Protein AF-A0A357T0G6-F1 (afdb_monomer_lite)

pLDDT: mean 80.97, std 6.98, range [58.78, 90.75]

Secondary structure (DSSP, 8-state):
-HHHHTT-S-TTS-HHHHHHHHHHHHHHHHHHHHHHSS--HHHHHHHHHHHHHHHHHH--

Sequence (60 aa):
KQGRTEGAIDPTIDLILISKMLTSISYSLTDFVYEDGKLDLDDMEIIDQMLYIIENGIKK

Radius of gyration: 13.56 Å; chains: 1; bounding box: 30×21×34 Å

Structure (mmCIF, N/CA/C/O backbone):
data_AF-A0A357T0G6-F1
#
_entry.id   AF-A0A357T0G6-F1
#
loop_
_atom_site.group_PDB
_atom_site.id
_atom_site.type_symbol
_atom_site.label_atom_id
_atom_site.label_alt_id
_atom_site.label_comp_id
_atom_site.label_asym_id
_atom_site.label_entity_id
_atom_site.label_seq_id
_atom_site.pdbx_PDB_ins_code
_atom_site.Cartn_x
_atom_site.Cartn_y
_atom_site.Cartn_z
_atom_site.occupancy
_atom_site.B_iso_or_equiv
_atom_site.auth_seq_id
_atom_site.auth_comp_id
_atom_site.auth_asym_id
_atom_site.auth_atom_id
_atom_site.pdbx_PDB_model_num
ATOM 1 N N . LYS A 1 1 ? 11.656 1.153 -8.188 1.00 58.78 1 LYS A N 1
ATOM 2 C CA . LYS A 1 1 ? 12.703 0.605 -9.096 1.00 58.78 1 LYS A CA 1
ATOM 3 C C . LYS A 1 1 ? 13.243 -0.737 -8.595 1.00 58.78 1 LYS A C 1
ATOM 5 O O . LYS A 1 1 ? 13.291 -1.656 -9.393 1.00 58.78 1 LYS A O 1
ATOM 10 N N . GLN A 1 2 ? 13.545 -0.874 -7.300 1.00 75.50 2 GLN A N 1
ATOM 11 C CA . GLN A 1 2 ? 14.084 -2.097 -6.689 1.00 75.50 2 GLN A CA 1
ATOM 12 C C . GLN A 1 2 ? 13.250 -3.376 -6.931 1.00 75.50 2 GLN A C 1
ATOM 14 O O . GLN A 1 2 ? 13.800 -4.350 -7.425 1.00 75.50 2 GLN A O 1
ATOM 19 N N . GLY A 1 3 ? 11.922 -3.346 -6.750 1.00 67.50 3 GLY A N 1
ATOM 20 C CA . GLY A 1 3 ? 11.079 -4.541 -6.958 1.00 67.50 3 GLY A CA 1
ATOM 21 C C . GLY A 1 3 ? 11.077 -5.117 -8.385 1.00 67.50 3 GLY A C 1
ATOM 22 O O . GLY A 1 3 ? 10.886 -6.314 -8.567 1.00 67.50 3 GLY A O 1
ATOM 23 N N . ARG A 1 4 ? 11.361 -4.300 -9.411 1.00 65.88 4 ARG A N 1
ATOM 24 C CA . ARG A 1 4 ? 11.555 -4.790 -10.789 1.00 65.88 4 ARG A CA 1
ATOM 25 C C . ARG A 1 4 ? 12.945 -5.402 -10.978 1.00 65.88 4 ARG A C 1
ATOM 27 O O . ARG A 1 4 ? 13.088 -6.370 -11.713 1.00 65.88 4 ARG A O 1
ATOM 34 N N . THR A 1 5 ? 13.957 -4.845 -10.315 1.00 71.25 5 THR A N 1
ATOM 35 C CA . THR A 1 5 ? 15.329 -5.375 -10.315 1.00 71.25 5 THR A CA 1
ATOM 36 C C . THR A 1 5 ? 15.405 -6.742 -9.635 1.00 71.25 5 THR A C 1
ATOM 38 O O . THR A 1 5 ? 16.138 -7.608 -10.092 1.00 71.25 5 THR A O 1
ATOM 41 N N . GLU A 1 6 ? 14.620 -6.949 -8.579 1.00 78.62 6 GLU A N 1
ATOM 42 C CA . GLU A 1 6 ? 14.562 -8.201 -7.811 1.00 78.62 6 GLU A CA 1
ATOM 43 C C . GLU A 1 6 ? 13.650 -9.265 -8.450 1.00 78.62 6 GLU A C 1
ATOM 45 O O . GLU A 1 6 ? 13.524 -10.365 -7.924 1.00 78.62 6 GLU A O 1
ATOM 50 N N . GLY A 1 7 ? 13.007 -8.958 -9.585 1.00 72.75 7 GLY A N 1
ATOM 51 C CA . GLY A 1 7 ? 12.083 -9.872 -10.266 1.00 72.75 7 GLY A CA 1
ATOM 52 C C . GLY A 1 7 ? 10.754 -10.098 -9.535 1.00 72.75 7 GLY A C 1
ATOM 53 O O . GLY A 1 7 ? 9.992 -10.973 -9.932 1.00 72.75 7 GLY A O 1
ATOM 54 N N . ALA A 1 8 ? 10.465 -9.312 -8.494 1.00 79.12 8 ALA A N 1
ATOM 55 C CA . ALA A 1 8 ? 9.263 -9.427 -7.668 1.00 79.12 8 ALA A CA 1
ATOM 56 C C . ALA A 1 8 ? 8.008 -8.805 -8.308 1.00 79.12 8 ALA A C 1
ATOM 58 O O . ALA A 1 8 ? 6.901 -9.034 -7.831 1.00 79.12 8 ALA A O 1
ATOM 59 N N . ILE A 1 9 ? 8.178 -7.999 -9.359 1.00 80.31 9 ILE A N 1
ATOM 60 C CA . ILE A 1 9 ? 7.104 -7.309 -10.084 1.00 80.31 9 ILE A CA 1
ATOM 61 C C . ILE A 1 9 ? 7.114 -7.784 -11.535 1.00 80.31 9 ILE A C 1
ATOM 63 O O . ILE A 1 9 ? 8.187 -7.831 -12.149 1.00 80.31 9 ILE A O 1
ATOM 67 N N . ASP A 1 10 ? 5.938 -8.081 -12.093 1.00 80.69 10 ASP A N 1
ATOM 68 C CA . ASP A 1 10 ? 5.806 -8.425 -13.509 1.00 80.69 10 ASP A CA 1
ATOM 69 C C . ASP A 1 10 ? 6.433 -7.315 -14.391 1.00 80.69 10 ASP A C 1
ATOM 71 O O . ASP A 1 10 ? 6.092 -6.134 -14.266 1.00 80.69 10 ASP A O 1
ATOM 75 N N . PRO A 1 11 ? 7.379 -7.644 -15.290 1.00 80.25 11 PRO A N 1
ATOM 76 C CA . PRO A 1 11 ? 8.069 -6.651 -16.110 1.00 80.25 11 PRO A CA 1
ATOM 77 C C . PRO A 1 11 ? 7.171 -5.933 -17.134 1.00 80.25 11 PRO A C 1
ATOM 79 O O . PRO A 1 11 ? 7.607 -4.915 -17.682 1.00 80.25 11 PRO A O 1
ATOM 82 N N . THR A 1 12 ? 5.970 -6.451 -17.405 1.00 85.94 12 THR A N 1
ATOM 83 C CA . THR A 1 12 ? 4.968 -5.877 -18.319 1.00 85.94 12 THR A CA 1
ATOM 84 C C . THR A 1 12 ? 4.099 -4.804 -17.663 1.00 85.94 12 THR A C 1
ATOM 86 O O . THR A 1 12 ? 3.429 -4.047 -18.364 1.00 85.94 12 THR A O 1
ATOM 89 N N . ILE A 1 13 ? 4.154 -4.678 -16.335 1.00 83.88 13 ILE A N 1
ATOM 90 C CA . ILE A 1 13 ? 3.380 -3.695 -15.581 1.00 83.88 13 ILE A CA 1
ATOM 91 C C . ILE A 1 13 ? 3.887 -2.265 -15.801 1.00 83.88 13 ILE A C 1
ATOM 93 O O . ILE A 1 13 ? 5.085 -1.968 -15.697 1.00 83.88 13 ILE A O 1
ATOM 97 N N . ASP A 1 14 ? 2.945 -1.341 -16.013 1.00 87.56 14 ASP A N 1
ATOM 98 C CA . ASP A 1 14 ? 3.207 0.095 -15.961 1.00 87.56 14 ASP A CA 1
ATOM 99 C C . ASP A 1 14 ? 3.405 0.544 -14.505 1.00 87.56 14 ASP A C 1
ATOM 101 O O . ASP A 1 14 ? 2.468 0.693 -13.716 1.00 87.56 14 ASP A O 1
ATOM 105 N N . LEU A 1 15 ? 4.668 0.790 -14.157 1.00 85.00 15 LEU A N 1
ATOM 106 C CA . LEU A 1 15 ? 5.067 1.216 -12.820 1.00 85.00 15 LEU A CA 1
ATOM 107 C C . LEU A 1 15 ? 4.478 2.574 -12.418 1.00 85.00 15 LEU A C 1
ATOM 109 O O . LEU A 1 15 ? 4.289 2.806 -11.224 1.00 85.00 15 LEU A O 1
ATOM 113 N N . ILE A 1 16 ? 4.214 3.481 -13.364 1.00 89.06 16 ILE A N 1
ATOM 114 C CA . ILE A 1 16 ? 3.625 4.796 -13.070 1.00 89.06 16 ILE A CA 1
ATOM 115 C C . ILE A 1 16 ? 2.149 4.624 -12.724 1.00 89.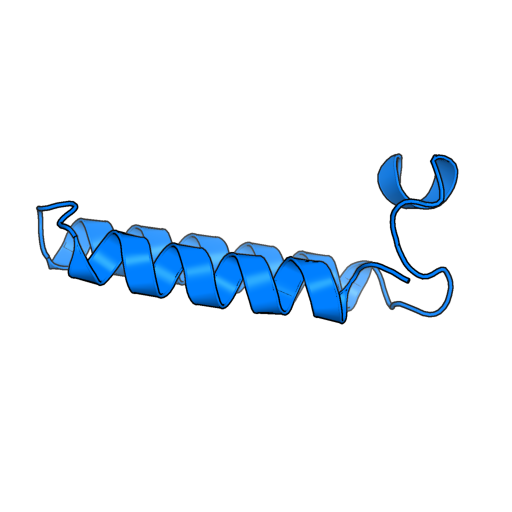06 16 ILE A C 1
ATOM 117 O O . ILE A 1 16 ? 1.667 5.226 -11.764 1.00 89.06 16 ILE A O 1
ATOM 121 N N . LEU A 1 17 ? 1.436 3.790 -13.480 1.00 86.12 17 LEU A N 1
ATOM 122 C CA . LEU A 1 17 ? 0.038 3.488 -13.197 1.00 86.12 17 LEU A CA 1
ATOM 123 C C . LEU A 1 17 ? -0.109 2.795 -11.837 1.00 86.12 17 LEU A C 1
ATOM 125 O O . LEU A 1 17 ? -0.869 3.265 -10.992 1.00 86.12 17 LEU A O 1
ATOM 129 N N . ILE A 1 18 ? 0.671 1.740 -11.592 1.00 86.44 18 ILE A N 1
ATOM 130 C CA . ILE A 1 18 ? 0.602 0.982 -10.338 1.00 86.44 18 ILE A CA 1
ATOM 131 C C . ILE A 1 18 ? 0.995 1.824 -9.129 1.00 86.44 18 ILE A C 1
ATOM 133 O O . ILE A 1 18 ? 0.333 1.745 -8.100 1.00 86.44 18 ILE A O 1
ATOM 137 N N . SER A 1 19 ? 2.017 2.674 -9.237 1.00 87.25 19 SER A N 1
ATOM 138 C CA . SER A 1 19 ? 2.371 3.564 -8.124 1.00 87.25 19 SER A CA 1
ATOM 139 C C . SER A 1 19 ? 1.244 4.541 -7.787 1.00 87.25 19 SER A C 1
ATOM 141 O O . SER A 1 19 ? 0.936 4.710 -6.612 1.00 87.25 19 SER A O 1
ATOM 143 N N . LYS A 1 20 ? 0.564 5.115 -8.789 1.00 90.75 20 LYS A N 1
ATOM 144 C CA . LYS A 1 20 ? -0.614 5.968 -8.555 1.00 90.75 20 LYS A CA 1
ATOM 145 C C . LYS A 1 20 ? -1.771 5.203 -7.916 1.00 90.75 20 LYS A C 1
ATOM 147 O O . LYS A 1 20 ? -2.394 5.724 -6.995 1.00 90.75 20 LYS A O 1
ATOM 152 N N . MET A 1 21 ? -2.048 3.986 -8.384 1.00 86.81 21 MET A N 1
ATOM 153 C CA . MET A 1 21 ? -3.097 3.140 -7.807 1.00 86.81 21 MET A CA 1
ATOM 154 C C . MET A 1 21 ? -2.797 2.796 -6.348 1.00 86.81 21 MET A C 1
ATOM 156 O O . MET A 1 21 ? -3.655 3.002 -5.497 1.00 86.81 21 MET A O 1
ATOM 160 N N . LEU A 1 22 ? -1.571 2.358 -6.044 1.00 88.75 22 LEU A N 1
ATOM 161 C CA . LEU A 1 22 ? -1.141 2.054 -4.678 1.00 88.75 22 LEU A CA 1
ATOM 162 C C . LEU A 1 22 ? -1.257 3.276 -3.766 1.00 88.75 22 LEU A C 1
ATOM 164 O O . LEU A 1 22 ? -1.825 3.170 -2.687 1.00 88.75 22 LEU A O 1
ATOM 168 N N . THR A 1 23 ? -0.791 4.444 -4.216 1.00 90.56 23 THR A N 1
ATOM 169 C CA . THR A 1 23 ? -0.940 5.693 -3.461 1.00 90.56 23 THR A CA 1
ATOM 170 C C . THR A 1 23 ? -2.409 6.019 -3.187 1.00 90.56 23 THR A C 1
ATOM 172 O O . THR A 1 23 ? -2.747 6.365 -2.060 1.00 90.56 23 THR A O 1
ATOM 175 N N . SER A 1 24 ? -3.289 5.881 -4.184 1.00 89.31 24 SER A N 1
ATOM 176 C CA . SER A 1 24 ? -4.723 6.135 -4.006 1.00 89.31 24 SER A CA 1
ATOM 177 C C . SER A 1 24 ? -5.355 5.175 -3.001 1.00 89.31 24 SER A C 1
ATOM 179 O O . SER A 1 24 ? -6.098 5.620 -2.136 1.00 89.31 24 SER A O 1
ATOM 181 N N . ILE A 1 25 ? -5.039 3.879 -3.091 1.00 87.00 25 ILE A N 1
ATOM 182 C CA . ILE A 1 25 ? -5.537 2.860 -2.159 1.00 87.00 25 ILE A CA 1
ATOM 183 C C . ILE A 1 25 ? -5.053 3.160 -0.737 1.00 87.00 25 ILE A C 1
ATOM 185 O O . ILE A 1 25 ? -5.845 3.110 0.197 1.00 87.00 25 ILE A O 1
ATOM 189 N N . SER A 1 26 ? -3.780 3.528 -0.562 1.00 86.69 26 SER A N 1
ATOM 190 C CA . SER A 1 26 ? -3.241 3.886 0.755 1.00 86.69 26 SER A CA 1
ATOM 191 C C . SER A 1 26 ? -3.961 5.078 1.384 1.00 86.69 26 SER A C 1
ATOM 193 O O . SER A 1 26 ? -4.227 5.048 2.584 1.00 86.69 26 SER A O 1
ATOM 195 N N . TYR A 1 27 ? -4.298 6.106 0.600 1.00 89.12 27 TYR A N 1
ATOM 196 C CA . TYR A 1 27 ? -5.096 7.223 1.106 1.00 89.12 27 TYR A CA 1
ATOM 197 C C . TYR A 1 27 ? -6.506 6.780 1.485 1.00 89.12 27 TYR A C 1
ATOM 199 O O . TYR A 1 27 ? -6.916 7.027 2.611 1.00 89.12 27 TYR A O 1
ATOM 207 N N . SER A 1 28 ? -7.199 6.038 0.617 1.00 85.94 28 SER A N 1
ATOM 208 C CA . SER A 1 28 ? -8.550 5.553 0.918 1.00 85.94 28 SER A CA 1
ATOM 209 C C . SER A 1 28 ? -8.606 4.665 2.163 1.00 85.94 28 SER A C 1
ATOM 211 O O . SER A 1 28 ? -9.536 4.795 2.946 1.00 85.94 28 SER A O 1
ATOM 213 N N . LEU A 1 29 ? -7.608 3.804 2.385 1.00 82.69 29 LEU A N 1
ATOM 214 C CA . LEU A 1 29 ? -7.515 2.996 3.606 1.00 82.69 29 LEU A CA 1
ATOM 215 C C . LEU A 1 29 ? -7.240 3.852 4.844 1.00 82.69 29 LEU A C 1
ATOM 217 O O . LEU A 1 29 ? -7.790 3.592 5.908 1.00 82.69 29 LEU A O 1
ATOM 221 N N . THR A 1 30 ? -6.398 4.878 4.712 1.00 84.31 30 THR A N 1
ATOM 222 C CA . THR A 1 30 ? -6.123 5.808 5.816 1.00 84.31 30 THR A CA 1
ATOM 223 C C . THR A 1 30 ? -7.385 6.575 6.200 1.00 84.31 30 THR A C 1
ATOM 225 O O . THR A 1 30 ? -7.681 6.687 7.385 1.00 84.31 30 THR A O 1
ATOM 228 N N . ASP A 1 31 ? -8.133 7.062 5.210 1.00 83.81 31 ASP A N 1
ATOM 229 C CA . ASP A 1 31 ? -9.393 7.774 5.420 1.00 83.81 31 ASP A CA 1
ATOM 230 C C . ASP A 1 31 ? -10.441 6.848 6.043 1.00 83.81 31 ASP A C 1
ATOM 232 O O . ASP A 1 31 ? -11.075 7.226 7.018 1.00 83.81 31 ASP A O 1
ATOM 236 N N . PHE A 1 32 ? -10.551 5.609 5.556 1.00 79.94 32 PHE A N 1
ATOM 237 C CA . PHE A 1 32 ? -11.460 4.600 6.100 1.00 79.94 32 PHE A CA 1
ATOM 238 C C 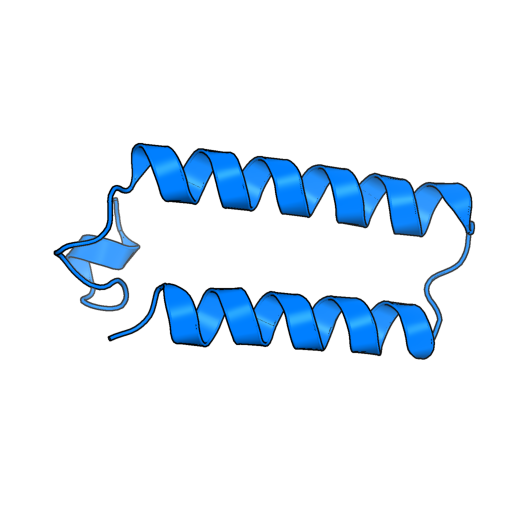. PHE A 1 32 ? -11.199 4.324 7.591 1.00 79.94 32 PHE A C 1
ATOM 240 O O . PHE A 1 32 ? -12.111 4.425 8.408 1.00 79.94 32 PHE A O 1
ATOM 247 N N . VAL A 1 33 ? -9.935 4.098 7.969 1.00 78.75 33 VAL A N 1
ATOM 248 C CA . VAL A 1 33 ? -9.537 3.903 9.376 1.00 78.75 33 VAL A CA 1
ATOM 249 C C . VAL A 1 33 ? -9.753 5.173 10.212 1.00 78.75 33 VAL A C 1
ATOM 251 O O . VAL A 1 33 ? -10.086 5.105 11.396 1.00 78.75 33 VAL A O 1
ATOM 254 N N . TYR A 1 34 ? -9.549 6.355 9.625 1.00 79.69 34 TYR A N 1
ATOM 255 C CA . TYR A 1 34 ? -9.735 7.626 10.324 1.00 79.69 34 TYR A CA 1
ATOM 256 C C . TYR A 1 34 ? -11.215 7.960 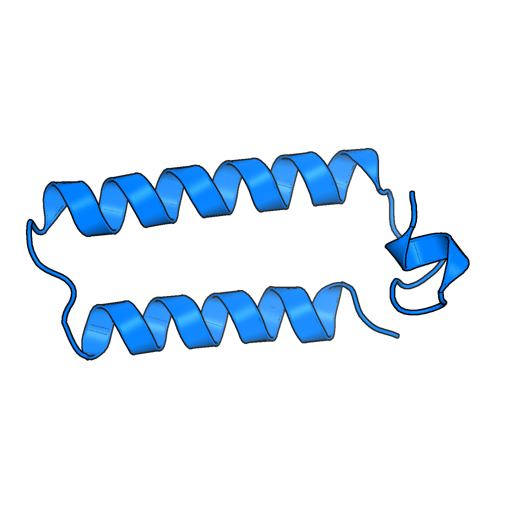10.563 1.00 79.69 34 TYR A C 1
ATOM 258 O O . TYR A 1 34 ? -11.551 8.468 11.633 1.00 79.69 34 TYR A O 1
ATOM 266 N N . GLU A 1 35 ? -12.089 7.676 9.594 1.00 78.31 35 GLU A N 1
ATOM 267 C CA . GLU A 1 35 ? -13.531 7.931 9.674 1.00 78.31 35 GLU A CA 1
ATOM 268 C C . GLU A 1 35 ? -14.238 7.001 10.664 1.00 78.31 35 GLU A C 1
ATOM 270 O O . GLU A 1 35 ? -15.087 7.475 11.423 1.00 78.31 35 GLU A O 1
ATOM 275 N N . ASP A 1 36 ? -13.868 5.717 10.712 1.00 69.62 36 ASP A N 1
ATOM 276 C CA . ASP A 1 36 ? -14.444 4.780 11.686 1.00 69.62 36 ASP A CA 1
ATOM 277 C C . ASP A 1 36 ? -13.863 4.976 13.104 1.00 69.62 36 ASP A C 1
ATOM 279 O O . ASP A 1 36 ? -14.480 4.660 14.127 1.00 69.62 36 ASP A O 1
ATOM 283 N N . GLY A 1 37 ? -12.674 5.587 13.201 1.00 71.25 37 GLY A N 1
ATOM 284 C CA . GLY A 1 37 ? -12.019 5.927 14.468 1.00 71.25 37 GLY A CA 1
ATOM 285 C C . GLY A 1 37 ? -11.550 4.707 15.270 1.00 71.25 37 GLY A C 1
ATOM 286 O O . GLY A 1 37 ? -11.103 4.850 16.416 1.00 71.25 37 GLY A O 1
ATOM 287 N N . LYS A 1 38 ? -11.652 3.514 14.682 1.00 75.75 38 LYS A N 1
ATOM 288 C CA . LYS A 1 38 ? -11.179 2.230 15.192 1.00 75.75 38 LYS A CA 1
ATOM 289 C C . LYS A 1 38 ? -10.572 1.439 14.033 1.00 75.75 38 LYS A C 1
ATOM 291 O O . LYS A 1 38 ? -10.772 1.763 12.875 1.00 75.75 38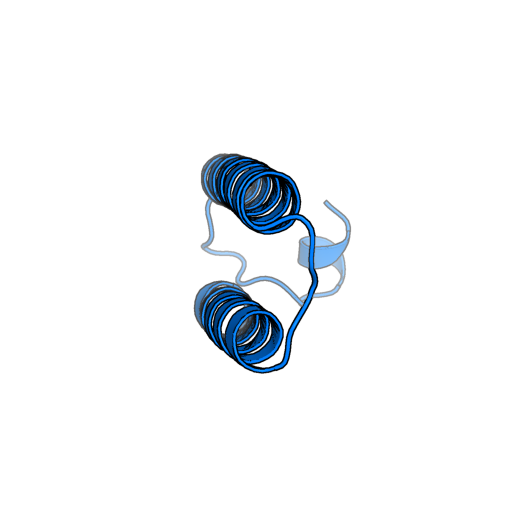 LYS A O 1
ATOM 296 N N . LEU A 1 39 ? -9.744 0.466 14.394 1.00 75.94 39 LEU A N 1
ATOM 297 C CA . LEU A 1 39 ? -9.246 -0.556 13.486 1.00 75.94 39 LEU A CA 1
ATOM 298 C C . LEU A 1 39 ? -9.780 -1.876 14.037 1.00 75.94 39 LEU A C 1
ATOM 300 O O . LEU A 1 39 ? -9.275 -2.353 15.061 1.00 75.94 39 LEU A O 1
ATOM 304 N N . ASP A 1 40 ? -10.844 -2.400 13.443 1.00 79.19 40 ASP A N 1
ATOM 305 C CA . ASP A 1 40 ? -11.492 -3.632 13.876 1.00 79.19 40 ASP A CA 1
ATOM 306 C C . ASP A 1 40 ? -11.208 -4.821 12.939 1.00 79.19 40 ASP A C 1
ATOM 308 O O . ASP A 1 40 ? -10.348 -4.767 12.057 1.00 79.19 40 ASP A O 1
ATOM 312 N N . LEU A 1 41 ? -11.827 -5.969 13.228 1.00 75.56 41 LEU A N 1
ATOM 313 C CA . LEU A 1 41 ? -11.574 -7.199 12.475 1.00 75.56 41 LEU A CA 1
ATOM 314 C C . LEU A 1 41 ? -12.098 -7.122 11.037 1.00 75.56 41 LEU A C 1
ATOM 316 O O . LEU A 1 41 ? -11.483 -7.729 10.160 1.00 75.56 41 LEU A O 1
ATOM 320 N N . ASP A 1 42 ? -13.170 -6.368 10.798 1.00 79.69 42 ASP A N 1
ATOM 321 C CA . ASP A 1 42 ? -13.758 -6.214 9.471 1.00 79.69 42 ASP A CA 1
ATOM 322 C C . ASP A 1 42 ? -12.852 -5.306 8.619 1.00 79.69 42 ASP A C 1
ATOM 324 O O . ASP A 1 42 ? -12.565 -5.617 7.459 1.00 79.69 42 ASP A O 1
ATOM 328 N N . ASP A 1 43 ? -12.278 -4.255 9.219 1.00 80.56 43 ASP A N 1
ATOM 329 C CA . ASP A 1 43 ? -11.284 -3.397 8.558 1.00 80.56 43 ASP A CA 1
ATOM 330 C C . ASP A 1 43 ? -10.038 -4.181 8.132 1.00 80.56 43 ASP A C 1
ATOM 332 O O . ASP A 1 43 ? -9.502 -4.002 7.033 1.00 80.56 43 ASP A O 1
ATOM 336 N N . MET A 1 44 ? -9.573 -5.080 9.002 1.00 83.69 44 MET A N 1
ATOM 337 C CA . MET A 1 44 ? -8.423 -5.937 8.725 1.00 83.69 44 MET A CA 1
ATOM 338 C C . MET A 1 44 ? -8.706 -6.934 7.597 1.00 83.69 44 MET A C 1
ATOM 340 O O . MET A 1 44 ? -7.802 -7.215 6.808 1.00 83.69 44 MET A O 1
ATOM 344 N N . GLU A 1 45 ? -9.939 -7.433 7.477 1.00 86.81 45 GLU A N 1
ATOM 345 C CA . GLU A 1 45 ? -10.350 -8.295 6.365 1.00 86.81 45 GLU A CA 1
ATOM 346 C C . GLU A 1 45 ? -10.371 -7.526 5.035 1.00 86.81 45 GLU A C 1
ATOM 348 O O . GLU A 1 45 ? -9.877 -8.024 4.020 1.00 86.81 45 GLU A O 1
ATOM 353 N N . ILE A 1 46 ? -10.855 -6.280 5.038 1.00 84.00 46 ILE A N 1
ATOM 354 C CA . ILE A 1 46 ? -10.827 -5.407 3.855 1.00 84.00 46 ILE A CA 1
ATOM 355 C C . ILE A 1 46 ? -9.380 -5.132 3.424 1.00 84.00 46 ILE A C 1
ATOM 357 O O . ILE A 1 46 ? -9.051 -5.245 2.239 1.00 84.00 46 ILE A O 1
ATOM 361 N N . ILE A 1 47 ? -8.495 -4.815 4.374 1.00 84.12 47 ILE A N 1
ATOM 362 C CA . ILE A 1 47 ? -7.068 -4.602 4.100 1.00 84.12 47 ILE A CA 1
ATOM 363 C C . ILE A 1 47 ? -6.433 -5.868 3.509 1.00 84.12 47 ILE A C 1
ATOM 365 O O . ILE A 1 47 ? -5.708 -5.767 2.518 1.00 84.12 47 ILE A O 1
ATOM 369 N N . ASP A 1 48 ? -6.718 -7.050 4.062 1.00 88.06 48 ASP A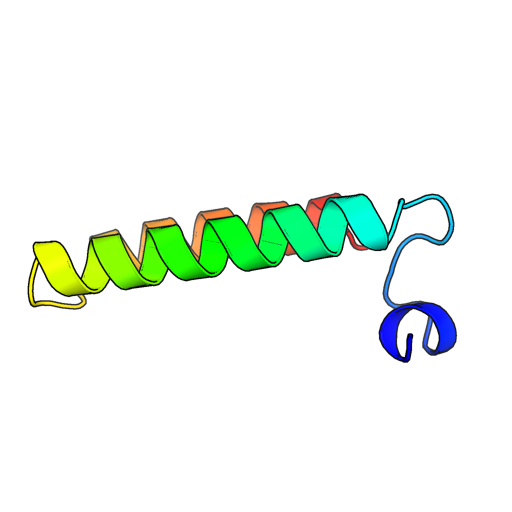 N 1
ATOM 370 C CA . ASP A 1 48 ? -6.180 -8.325 3.569 1.00 88.06 48 ASP A CA 1
ATOM 371 C C . ASP A 1 48 ? -6.634 -8.627 2.132 1.00 88.06 48 ASP A C 1
ATOM 373 O O . ASP A 1 48 ? -5.812 -8.936 1.267 1.00 88.06 48 ASP A O 1
ATOM 377 N N . GLN A 1 49 ? -7.917 -8.423 1.820 1.00 85.88 49 GLN A N 1
ATOM 378 C CA . GLN A 1 49 ? -8.435 -8.588 0.459 1.00 85.88 49 GLN A CA 1
ATOM 379 C C . GLN A 1 49 ? -7.776 -7.619 -0.534 1.00 85.88 49 GLN A C 1
ATOM 381 O O . GLN A 1 49 ? -7.435 -8.008 -1.657 1.00 85.88 49 GLN A O 1
ATOM 386 N N . MET A 1 50 ? -7.548 -6.362 -0.139 1.00 82.75 50 MET A N 1
ATOM 387 C CA . MET A 1 50 ? -6.844 -5.400 -0.990 1.00 82.75 50 MET A CA 1
ATOM 388 C C . MET A 1 50 ? -5.376 -5.783 -1.194 1.00 82.75 50 MET A C 1
ATOM 390 O O . MET A 1 50 ? -4.879 -5.708 -2.321 1.00 82.75 50 MET A O 1
ATOM 394 N N . LEU A 1 51 ? -4.690 -6.229 -0.138 1.00 84.44 51 LEU A N 1
ATOM 395 C CA . LEU A 1 51 ? -3.321 -6.737 -0.225 1.00 84.44 51 LEU A CA 1
ATOM 396 C C . LEU A 1 51 ? -3.242 -7.959 -1.140 1.00 84.44 51 LEU A C 1
ATOM 398 O O . LEU A 1 51 ? -2.345 -8.015 -1.976 1.00 84.44 51 LEU A O 1
ATOM 402 N N . TYR A 1 52 ? -4.209 -8.872 -1.071 1.00 85.75 52 TYR A N 1
ATOM 403 C CA . TYR A 1 52 ? -4.296 -10.024 -1.964 1.00 85.75 52 TYR A CA 1
ATOM 404 C C . TYR A 1 52 ? -4.444 -9.608 -3.435 1.00 85.75 52 TYR A C 1
ATOM 406 O O . TYR A 1 52 ? -3.759 -10.151 -4.305 1.00 85.75 52 TYR A O 1
ATOM 414 N N . ILE A 1 53 ? -5.296 -8.624 -3.741 1.00 82.31 53 ILE A N 1
ATOM 415 C CA . ILE A 1 53 ? -5.459 -8.104 -5.110 1.00 82.31 53 ILE A CA 1
ATOM 416 C C . ILE A 1 53 ? -4.159 -7.464 -5.605 1.00 82.31 53 ILE A C 1
ATOM 418 O O . ILE A 1 53 ? -3.744 -7.697 -6.740 1.00 82.31 53 ILE A O 1
ATOM 422 N N . ILE A 1 54 ? -3.502 -6.675 -4.756 1.00 83.25 54 ILE A N 1
ATOM 423 C CA . ILE A 1 54 ? -2.212 -6.046 -5.056 1.00 83.25 54 ILE A CA 1
ATOM 424 C C . ILE A 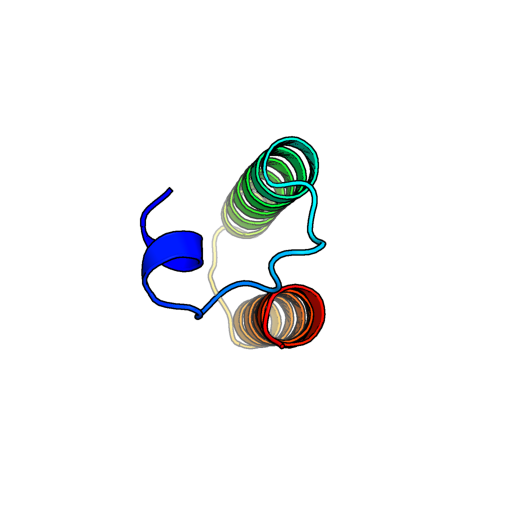1 54 ? -1.149 -7.119 -5.305 1.00 83.25 54 ILE A C 1
ATOM 426 O O . ILE A 1 54 ? -0.395 -7.041 -6.272 1.00 83.25 54 ILE A O 1
ATOM 430 N N . GLU A 1 55 ? -1.093 -8.135 -4.453 1.00 82.31 55 GLU A N 1
ATOM 431 C CA . GLU A 1 55 ? -0.103 -9.195 -4.521 1.00 82.31 55 GLU A CA 1
ATOM 432 C C . GLU A 1 55 ? -0.269 -10.030 -5.791 1.00 82.31 55 GLU A C 1
ATOM 434 O O . GLU A 1 55 ? 0.688 -10.174 -6.542 1.00 82.31 55 GLU A O 1
ATOM 439 N N . ASN A 1 56 ? -1.479 -10.496 -6.095 1.00 83.81 56 ASN A N 1
ATOM 440 C CA . ASN A 1 56 ? -1.734 -11.330 -7.274 1.00 83.81 56 ASN A CA 1
ATOM 441 C C . ASN A 1 56 ? -1.852 -10.529 -8.579 1.00 83.81 56 ASN A C 1
ATOM 443 O O . ASN A 1 56 ? -1.693 -11.091 -9.657 1.00 83.81 56 ASN A O 1
ATOM 447 N N . GLY A 1 57 ? -2.143 -9.229 -8.503 1.00 75.94 57 GLY A N 1
ATOM 448 C CA . GLY A 1 57 ? -2.207 -8.344 -9.666 1.00 75.94 57 GLY A CA 1
ATOM 449 C C . GLY A 1 57 ? -0.854 -7.757 -10.074 1.00 75.94 57 GLY A C 1
ATOM 450 O O . GLY A 1 57 ? -0.716 -7.300 -11.208 1.00 75.94 57 GLY A O 1
ATOM 451 N N . ILE A 1 58 ? 0.129 -7.733 -9.162 1.00 79.75 58 ILE A N 1
ATOM 452 C CA . ILE A 1 58 ? 1.457 -7.141 -9.402 1.00 79.75 58 ILE A CA 1
ATOM 453 C C . ILE A 1 58 ? 2.570 -8.194 -9.469 1.00 79.75 58 ILE A C 1
ATOM 455 O O . ILE A 1 58 ? 3.565 -7.992 -10.181 1.00 79.75 58 ILE A O 1
ATOM 459 N N . LYS A 1 59 ? 2.434 -9.302 -8.733 1.00 73.12 59 LYS A N 1
ATOM 460 C CA . LYS A 1 59 ? 3.370 -10.426 -8.824 1.00 73.12 59 LYS A CA 1
ATOM 461 C C . LYS A 1 59 ? 3.076 -11.268 -10.064 1.00 73.12 59 LYS A C 1
ATOM 463 O O . LYS A 1 59 ? 1.968 -11.275 -10.587 1.00 73.12 59 LYS A O 1
ATOM 468 N N . LYS A 1 60 ? 4.129 -11.928 -10.535 1.00 60.22 60 LYS A N 1
ATOM 469 C CA . LYS A 1 60 ? 4.138 -12.792 -11.713 1.00 60.22 60 LYS A CA 1
ATOM 470 C C . LYS A 1 60 ? 3.653 -14.200 -11.385 1.00 60.22 60 LYS A C 1
ATOM 472 O O . LYS A 1 60 ? 4.059 -14.702 -10.313 1.00 60.22 60 LYS A O 1
#

Foldseek 3Di:
DVCVVVLFFDPPDDPVVLVVVVVVVVVVLVVVCVVVVHCDPVSVVVVVVVVVCNNVVTGD